Protein AF-A0A923C9I9-F1 (afdb_monomer_lite)

Foldseek 3Di:
DDDDDDDDDDDDDPPPDDDDPDDPDDDPDPDDDDDDDDDDDDDDPDPDDDDPVVVLVVVCPPPPDPDDFPDPDQLTDDPPPLQAHPVQLVVLVVPDPDPVSSVVSSVVRNVVSCVSPFDPVDPVSPPD

Secondary structure (DSSP, 8-state):
---------------------S--------S-----------PPPPPPPPPHHHHHHHHHTSTTSPPPP--S-TT---SS-SSS-HHHHHHHHHH--SHHHHHHHHHHHHHHHHHHT--TT-TTTT--

pLDDT: mean 76.7, std 20.05, range [38.94, 98.56]

Structure (mmCIF, N/CA/C/O backbone):
data_AF-A0A923C9I9-F1
#
_entry.id   AF-A0A923C9I9-F1
#
loop_
_atom_site.group_PDB
_atom_site.id
_atom_site.type_symbol
_atom_site.label_atom_id
_atom_site.label_alt_id
_atom_site.label_comp_id
_atom_site.label_asym_id
_atom_site.label_entity_id
_atom_site.label_seq_id
_atom_site.pdbx_PDB_ins_code
_atom_site.Cartn_x
_atom_site.Cartn_y
_atom_site.Cartn_z
_atom_site.occupancy
_atom_site.B_iso_or_equiv
_atom_site.auth_seq_id
_atom_site.auth_comp_id
_atom_site.auth_asym_id
_atom_site.auth_atom_id
_atom_site.pdbx_PDB_model_num
ATOM 1 N N . MET A 1 1 ? -44.214 -8.018 -64.237 1.00 39.31 1 MET A N 1
ATOM 2 C CA . MET A 1 1 ? -44.393 -9.297 -63.508 1.00 39.31 1 MET A CA 1
ATOM 3 C C . MET A 1 1 ? -43.471 -9.251 -62.292 1.00 39.31 1 MET A C 1
ATOM 5 O O . MET A 1 1 ? -42.287 -9.108 -62.520 1.00 39.31 1 MET A O 1
ATOM 9 N N . ARG A 1 2 ? -43.847 -9.262 -61.013 1.00 44.12 2 ARG A N 1
ATOM 10 C CA . ARG A 1 2 ? -45.108 -9.244 -60.258 1.00 44.12 2 ARG A CA 1
ATOM 11 C C . ARG A 1 2 ? -44.954 -8.175 -59.161 1.00 44.12 2 ARG A C 1
ATOM 13 O O . ARG A 1 2 ? -43.870 -7.989 -58.622 1.00 44.12 2 ARG A O 1
ATOM 20 N N . THR A 1 3 ? -46.048 -7.488 -58.877 1.00 51.31 3 THR A N 1
ATOM 21 C CA . THR A 1 3 ? -46.285 -6.613 -57.722 1.00 51.31 3 THR A CA 1
ATOM 22 C C . THR A 1 3 ? -46.412 -7.423 -56.424 1.00 51.31 3 THR A C 1
ATOM 24 O O . THR A 1 3 ? -46.629 -8.629 -56.511 1.00 51.31 3 THR A O 1
ATOM 27 N N . SER A 1 4 ? -46.345 -6.747 -55.264 1.00 45.41 4 SER A N 1
ATOM 28 C CA . SER A 1 4 ? -47.153 -6.946 -54.026 1.00 45.41 4 SER A CA 1
ATOM 29 C C . SER A 1 4 ? -46.282 -6.707 -52.772 1.00 45.41 4 SER A C 1
ATOM 31 O O . SER A 1 4 ? -45.427 -7.517 -52.445 1.00 45.41 4 SER A O 1
ATOM 33 N N . 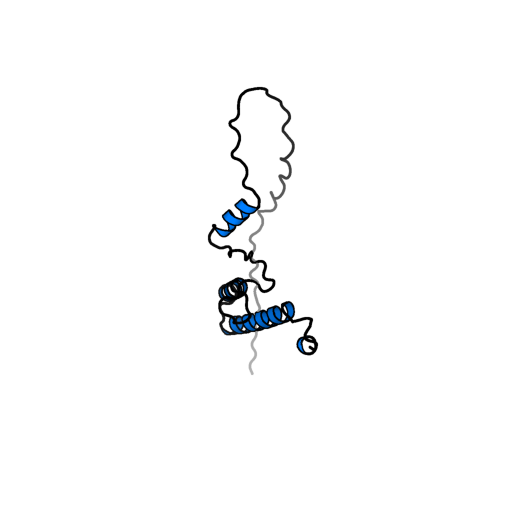THR A 1 5 ? -46.270 -5.488 -52.218 1.00 47.84 5 THR A N 1
ATOM 34 C CA . THR A 1 5 ? -47.095 -4.988 -51.083 1.00 47.84 5 THR A CA 1
ATOM 35 C C . THR A 1 5 ? -46.551 -5.341 -49.693 1.00 47.84 5 THR A C 1
ATOM 37 O O . THR A 1 5 ? -46.660 -6.475 -49.236 1.00 47.84 5 THR A O 1
ATOM 40 N N . ALA A 1 6 ? -46.062 -4.318 -48.989 1.00 52.94 6 ALA A N 1
ATOM 41 C CA . ALA A 1 6 ? -45.968 -4.306 -47.532 1.00 52.94 6 ALA A CA 1
ATOM 42 C C . ALA A 1 6 ? -47.366 -4.344 -46.885 1.00 52.94 6 ALA A C 1
ATOM 44 O O . ALA A 1 6 ? -48.330 -3.858 -47.484 1.00 52.94 6 ALA A O 1
ATOM 45 N N . PRO A 1 7 ? -47.459 -4.805 -45.629 1.00 52.75 7 PRO A N 1
ATOM 46 C CA . PRO A 1 7 ? -48.375 -4.175 -44.690 1.00 52.75 7 PRO A CA 1
ATOM 47 C C . PRO A 1 7 ? -47.693 -3.639 -43.423 1.00 52.75 7 PRO A C 1
ATOM 49 O O . PRO A 1 7 ? -46.689 -4.131 -42.915 1.00 52.75 7 PRO A O 1
ATOM 52 N N . THR A 1 8 ? -48.311 -2.564 -42.960 1.00 52.56 8 THR A N 1
ATOM 53 C CA . THR A 1 8 ? -48.010 -1.634 -41.876 1.00 52.56 8 THR A CA 1
ATOM 54 C C . THR A 1 8 ? -48.288 -2.156 -40.454 1.00 52.56 8 THR A C 1
ATOM 56 O O . THR A 1 8 ? -49.161 -2.988 -40.232 1.00 52.56 8 THR A O 1
ATOM 59 N N . ARG A 1 9 ? -47.565 -1.548 -39.500 1.00 48.47 9 ARG A N 1
ATOM 60 C CA . ARG A 1 9 ? -47.605 -1.577 -38.013 1.00 48.47 9 ARG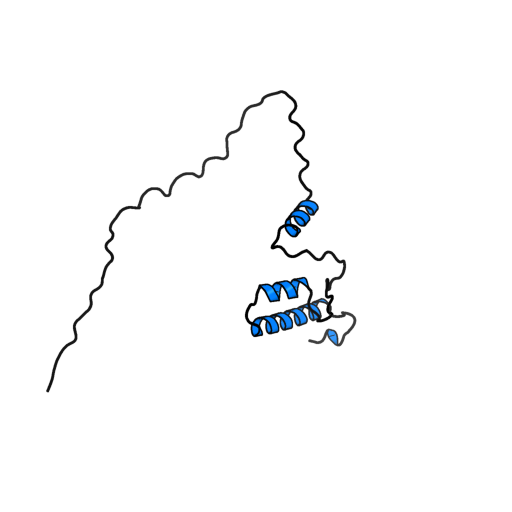 A CA 1
ATOM 61 C C . ARG A 1 9 ? -49.008 -1.661 -37.359 1.00 48.47 9 ARG A C 1
ATOM 63 O O . ARG A 1 9 ? -49.948 -1.053 -37.861 1.00 48.47 9 ARG A O 1
ATOM 70 N N . PRO A 1 10 ? -49.109 -2.216 -36.132 1.00 44.62 10 PRO A N 1
ATOM 71 C CA . PRO A 1 10 ? -49.395 -1.353 -34.962 1.00 44.62 10 PRO A CA 1
ATOM 72 C C . PRO A 1 10 ? -48.564 -1.770 -33.720 1.00 44.62 10 PRO A C 1
ATOM 74 O O . PRO A 1 10 ? -48.360 -2.945 -33.466 1.00 44.62 10 PRO A O 1
ATOM 77 N N . SER A 1 11 ? -47.903 -0.887 -32.959 1.00 50.53 11 SER A N 1
ATOM 78 C CA . SER A 1 11 ? -48.436 0.178 -32.085 1.00 50.53 11 SER A CA 1
ATOM 79 C C . SER A 1 11 ? -49.373 -0.338 -30.977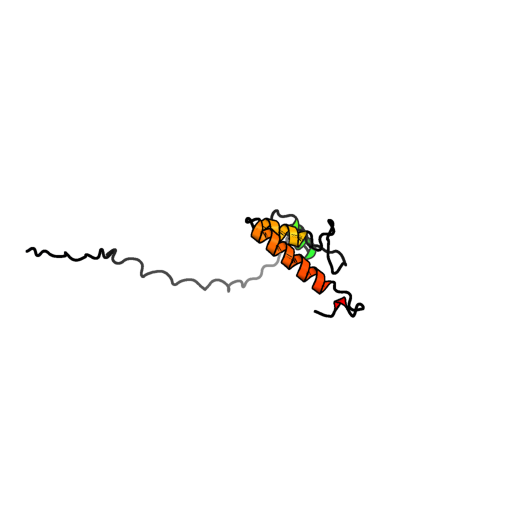 1.00 50.53 11 SER A C 1
ATOM 81 O O . SER A 1 11 ? -50.557 -0.002 -30.922 1.00 50.53 11 SER A O 1
ATOM 83 N N . GLY A 1 12 ? -48.820 -1.147 -30.067 1.00 44.22 12 GLY A N 1
ATOM 84 C CA . GLY A 1 12 ? -49.434 -1.498 -28.785 1.00 44.22 12 GLY A CA 1
ATOM 85 C C . GLY A 1 12 ? -49.169 -0.417 -27.735 1.00 44.22 12 GLY A C 1
ATOM 86 O O . GLY A 1 12 ? -48.160 -0.441 -27.040 1.00 44.22 12 GLY A O 1
ATOM 87 N N . ARG A 1 13 ? -50.076 0.562 -27.648 1.00 55.28 13 ARG A N 1
ATOM 88 C CA . ARG A 1 13 ? -50.163 1.520 -26.536 1.00 55.28 13 ARG A CA 1
ATOM 89 C C . ARG A 1 13 ? -50.679 0.786 -25.301 1.00 55.28 13 ARG A C 1
ATOM 91 O O . ARG A 1 13 ? -51.857 0.432 -25.272 1.00 55.28 13 ARG A O 1
ATOM 98 N N . ASN A 1 14 ? -49.853 0.652 -24.268 1.00 48.91 14 ASN A N 1
ATOM 99 C CA . ASN A 1 14 ? -50.317 0.227 -22.950 1.00 48.91 14 ASN A CA 1
ATOM 100 C C . ASN A 1 14 ? -51.140 1.352 -22.318 1.00 48.91 14 ASN A C 1
ATOM 102 O O . ASN A 1 14 ? -50.634 2.277 -21.691 1.00 48.91 14 ASN A O 1
ATOM 106 N N . ARG A 1 15 ? -52.450 1.272 -22.553 1.00 62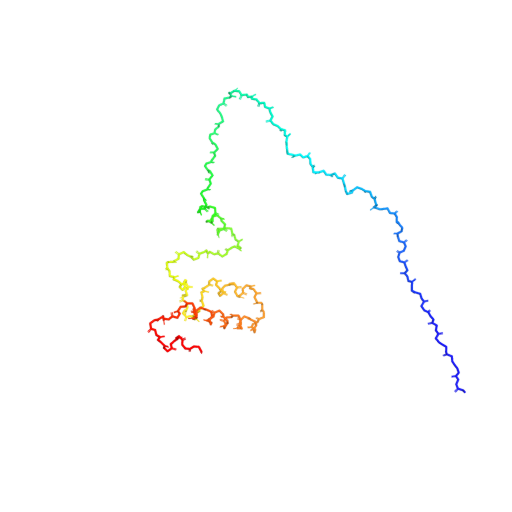.59 15 ARG A N 1
ATOM 107 C CA . ARG A 1 15 ? -53.485 2.094 -21.940 1.00 62.59 15 ARG A CA 1
ATOM 108 C C . ARG A 1 15 ? -53.897 1.486 -20.599 1.00 62.59 15 ARG A C 1
ATOM 110 O O . ARG A 1 15 ? -55.024 1.024 -20.473 1.00 62.59 15 ARG A O 1
ATOM 117 N N . PHE A 1 16 ? -53.026 1.533 -19.597 1.00 42.94 16 PHE A N 1
ATOM 118 C CA . PHE A 1 16 ? -53.496 1.492 -18.211 1.00 42.94 16 PHE A CA 1
ATOM 119 C C . PHE A 1 16 ? -53.612 2.925 -17.715 1.00 42.94 16 PHE A C 1
ATOM 121 O O . PHE A 1 16 ? -52.669 3.572 -17.273 1.00 42.94 16 PHE A O 1
ATOM 128 N N . LYS A 1 17 ? -54.813 3.444 -17.955 1.00 42.78 17 LYS A N 1
ATOM 129 C CA . LYS A 1 17 ? -55.303 4.714 -17.457 1.00 42.78 17 LYS A CA 1
ATOM 130 C C . LYS A 1 17 ? -55.222 4.718 -15.926 1.00 42.78 17 LYS A C 1
ATOM 132 O O . LYS A 1 17 ? -55.699 3.789 -15.291 1.00 42.78 17 LYS A O 1
ATOM 137 N N . LEU A 1 18 ? -54.741 5.844 -15.403 1.00 49.38 18 LEU A N 1
ATOM 138 C CA . LEU A 1 18 ? -55.470 6.619 -14.402 1.00 49.38 18 LEU A CA 1
ATOM 139 C C . LEU A 1 18 ? -55.740 5.911 -13.065 1.00 49.38 18 LEU A C 1
ATOM 141 O O . LEU A 1 18 ? -56.854 5.460 -12.839 1.00 49.38 18 LEU A O 1
ATOM 145 N N . ALA A 1 19 ? -54.749 5.905 -12.172 1.00 51.09 19 ALA A N 1
ATOM 146 C CA . ALA A 1 19 ? -54.950 6.038 -10.722 1.00 51.09 19 ALA A CA 1
ATOM 147 C C . ALA A 1 19 ? -53.606 5.918 -9.990 1.00 51.09 19 ALA A C 1
ATOM 149 O O . ALA A 1 19 ? -53.280 4.841 -9.519 1.00 51.09 19 ALA A O 1
ATOM 150 N N . PHE A 1 20 ? -52.821 6.997 -9.907 1.00 38.94 20 PHE A N 1
ATOM 151 C CA . PHE A 1 20 ? -51.957 7.257 -8.739 1.00 38.94 20 PHE A CA 1
ATOM 152 C C . PHE A 1 20 ? -51.371 8.676 -8.821 1.00 38.94 20 PHE A C 1
ATOM 154 O O . PHE A 1 20 ? -50.168 8.890 -8.898 1.00 38.94 20 PHE A O 1
ATOM 161 N N . LEU A 1 21 ? -52.257 9.673 -8.896 1.00 47.03 21 LEU A N 1
ATOM 162 C CA . LEU A 1 21 ? -51.898 11.096 -8.867 1.00 47.03 21 LEU A CA 1
ATOM 163 C C . LEU A 1 21 ? -52.319 11.747 -7.539 1.00 47.03 21 LEU A C 1
ATOM 165 O O . LEU A 1 21 ? -52.756 12.891 -7.507 1.00 47.03 21 LEU A O 1
ATOM 169 N N . LEU A 1 22 ? -52.225 11.021 -6.425 1.00 52.50 22 LEU A N 1
ATOM 170 C CA . LEU A 1 22 ? -52.538 11.581 -5.114 1.00 52.50 22 LEU A CA 1
ATOM 171 C C . LEU A 1 22 ? -51.729 10.864 -4.029 1.00 52.50 22 LEU A C 1
ATOM 173 O O . LEU A 1 22 ? -51.719 9.640 -4.002 1.00 52.50 22 LEU A O 1
ATOM 177 N N . ALA A 1 23 ? -51.117 11.652 -3.138 1.00 51.19 23 ALA A N 1
ATOM 178 C CA . ALA A 1 23 ? -50.424 11.255 -1.902 1.00 51.19 23 ALA A CA 1
ATOM 179 C C . ALA A 1 23 ? -48.884 11.109 -1.933 1.00 51.19 23 ALA A C 1
ATOM 181 O O . ALA A 1 23 ? -48.336 10.184 -1.344 1.00 51.19 23 ALA A O 1
ATOM 182 N N . MET A 1 24 ? -48.167 12.081 -2.508 1.00 54.97 24 MET A N 1
ATOM 183 C CA . MET A 1 24 ? -46.761 12.345 -2.145 1.00 54.97 24 MET A CA 1
ATOM 184 C C . MET A 1 24 ? -46.640 13.786 -1.621 1.00 54.97 24 MET A C 1
ATOM 186 O O . MET A 1 24 ? -46.180 14.680 -2.325 1.00 54.97 24 MET A O 1
ATOM 190 N N . GLY A 1 25 ? -47.151 14.038 -0.412 1.00 54.19 25 GLY A N 1
ATOM 191 C CA . GLY A 1 25 ? -47.196 15.386 0.164 1.00 54.19 25 GLY A CA 1
ATOM 192 C C . GLY A 1 25 ? -47.681 15.429 1.613 1.00 54.19 25 GLY A C 1
ATOM 193 O O . GLY A 1 25 ? -48.793 15.873 1.854 1.00 54.19 25 GLY A O 1
ATOM 194 N N . MET A 1 26 ? -46.865 14.927 2.546 1.00 55.81 26 MET A N 1
ATOM 195 C CA . MET A 1 26 ? -46.875 15.121 4.017 1.00 55.81 26 MET A CA 1
ATOM 196 C C . MET A 1 26 ? -45.938 14.029 4.573 1.00 55.81 26 MET A C 1
ATOM 198 O O . MET A 1 26 ? -46.126 12.869 4.245 1.00 55.81 26 MET A O 1
ATOM 202 N N . ALA A 1 27 ? -44.877 14.265 5.341 1.00 50.72 27 ALA A N 1
ATOM 203 C CA . ALA A 1 27 ? -44.758 15.174 6.465 1.00 50.72 27 ALA A CA 1
ATOM 204 C C . ALA A 1 27 ? -43.273 15.495 6.745 1.00 50.72 27 ALA A C 1
ATOM 206 O O . ALA A 1 27 ? -42.510 14.638 7.182 1.00 50.72 27 ALA A O 1
ATOM 207 N N . LEU A 1 28 ? -42.876 16.751 6.538 1.00 55.88 28 LEU A N 1
ATOM 208 C CA . LEU A 1 28 ? -41.718 17.356 7.200 1.00 55.88 28 LEU A CA 1
ATOM 209 C C . LEU A 1 28 ? -42.286 18.254 8.298 1.00 55.88 28 LEU A C 1
ATOM 211 O O . LEU A 1 28 ? -42.707 19.376 8.034 1.00 55.88 28 LEU A O 1
ATOM 215 N N . GLY A 1 29 ? -42.394 17.721 9.512 1.00 58.28 29 GLY A N 1
ATOM 216 C CA . GLY A 1 29 ? -43.012 18.438 10.623 1.00 58.28 29 GLY A CA 1
ATOM 217 C C . GLY A 1 29 ? -43.085 17.605 11.892 1.00 58.28 29 GLY A C 1
ATOM 218 O O . GLY A 1 29 ? -44.175 17.341 12.379 1.00 58.28 29 GLY A O 1
ATOM 219 N N . ALA A 1 30 ? -41.936 17.160 12.405 1.00 55.97 30 ALA A N 1
ATOM 220 C CA . ALA A 1 30 ? -41.841 16.579 13.744 1.00 55.97 30 ALA A CA 1
ATOM 221 C C . ALA A 1 30 ? -40.399 16.633 14.283 1.00 55.97 30 ALA A C 1
ATOM 223 O O . ALA A 1 30 ? -39.761 15.614 14.514 1.00 55.97 30 ALA A O 1
ATOM 224 N N . CYS A 1 31 ? -39.873 17.840 14.487 1.00 61.66 31 CYS A N 1
ATOM 225 C CA . CYS A 1 31 ? -38.842 18.077 15.496 1.00 61.66 31 CYS A CA 1
ATOM 226 C C . CYS A 1 31 ? -39.064 19.486 16.047 1.00 61.66 31 CYS A C 1
ATOM 228 O O . CYS A 1 31 ? -38.746 20.475 15.393 1.00 61.66 31 CYS A O 1
ATOM 230 N N . GLY A 1 32 ? -39.723 19.579 17.199 1.00 52.94 32 GLY A N 1
ATOM 231 C CA . GLY A 1 32 ? -40.044 20.871 17.803 1.00 52.94 32 GLY A CA 1
ATOM 232 C C . GLY A 1 32 ? -41.104 20.788 18.893 1.00 52.94 32 GLY A C 1
ATOM 233 O O . GLY A 1 32 ? -42.096 21.504 18.832 1.00 52.94 32 GLY A O 1
ATOM 234 N N . GLY A 1 33 ? -40.929 19.904 19.877 1.00 54.41 33 GLY A N 1
ATOM 235 C CA . GLY A 1 33 ? -41.842 19.822 21.017 1.00 54.41 33 GLY A CA 1
ATOM 236 C C . GLY A 1 33 ? -41.222 19.087 22.198 1.00 54.41 33 GLY A C 1
ATOM 237 O O . GLY A 1 33 ? -41.085 17.872 22.160 1.00 54.41 33 GLY A O 1
ATOM 238 N N . GLY A 1 34 ? -40.854 19.827 23.246 1.00 42.41 34 GLY A N 1
ATOM 239 C CA . GLY A 1 34 ? -40.323 19.257 24.486 1.00 42.41 34 GLY A CA 1
ATOM 240 C C . GLY A 1 34 ? -40.053 20.312 25.556 1.00 42.41 34 GLY A C 1
ATOM 241 O O . GLY A 1 34 ? -38.910 20.549 25.925 1.00 42.41 34 GLY A O 1
ATOM 242 N N . LYS A 1 35 ? -41.111 20.985 26.019 1.00 48.41 35 LYS A N 1
ATOM 243 C CA . LYS A 1 35 ? -41.114 21.891 27.176 1.00 48.41 35 LYS A CA 1
ATOM 244 C C . LYS A 1 35 ? -41.699 21.122 28.360 1.00 48.41 35 LYS A C 1
ATOM 246 O O . LYS A 1 35 ? -42.827 20.656 28.250 1.00 48.41 35 LYS A O 1
ATOM 251 N N . GLY A 1 36 ? -40.986 21.022 29.480 1.00 39.91 36 GLY A N 1
ATOM 252 C CA . GLY A 1 36 ? -41.575 20.518 30.727 1.00 39.91 36 GLY A CA 1
ATOM 253 C C . GLY A 1 36 ? -40.563 19.899 31.678 1.00 39.91 36 GLY A C 1
ATOM 254 O O . GLY A 1 36 ? -39.971 18.873 31.372 1.00 39.91 36 GLY A O 1
ATOM 255 N N . GLY A 1 37 ? -40.368 20.552 32.823 1.00 51.97 37 GLY A N 1
ATOM 256 C CA . GLY A 1 37 ? -39.506 20.087 33.899 1.00 51.97 37 GLY A CA 1
ATOM 257 C C . GLY A 1 37 ? -40.131 18.984 34.752 1.00 51.97 37 GLY A C 1
ATOM 258 O O . GLY A 1 37 ? -41.345 18.801 34.781 1.00 51.97 37 GLY A O 1
ATOM 259 N N . GLY A 1 38 ? -39.271 18.309 35.506 1.00 39.25 38 GLY A N 1
ATOM 260 C CA . GLY A 1 38 ? -39.628 17.385 36.575 1.00 39.25 38 GLY A CA 1
ATOM 261 C C . GLY A 1 38 ? -38.377 17.090 37.392 1.00 39.25 38 GLY A C 1
ATOM 262 O O . GLY A 1 38 ? -37.383 16.622 36.844 1.00 39.25 38 GLY A O 1
ATOM 263 N N . LYS A 1 39 ? -38.395 17.458 38.673 1.00 56.69 39 LYS A N 1
ATOM 264 C CA . LYS A 1 39 ? -37.375 17.065 39.648 1.00 56.69 39 LYS A CA 1
ATOM 265 C C . LYS A 1 39 ? -37.699 15.648 40.148 1.00 56.69 39 LYS A C 1
ATOM 267 O O . LYS A 1 39 ? -38.874 15.342 40.330 1.00 56.69 39 LYS A O 1
ATOM 272 N N . ASP A 1 40 ? -36.628 14.886 40.402 1.00 52.16 40 ASP A N 1
ATOM 273 C CA . ASP A 1 40 ? -36.515 13.613 41.153 1.00 52.16 40 ASP A CA 1
ATOM 274 C C . ASP A 1 40 ? -36.827 12.299 40.390 1.00 52.16 40 ASP A C 1
ATOM 276 O O . ASP A 1 40 ? -37.675 12.312 39.502 1.00 52.16 40 ASP A O 1
ATOM 280 N N . PRO A 1 41 ? -36.256 11.116 40.747 1.00 54.28 41 PRO A N 1
ATOM 281 C CA . PRO A 1 41 ? -35.019 10.777 41.478 1.00 54.28 41 PRO A CA 1
ATOM 282 C C . PRO A 1 41 ? -34.091 9.776 40.712 1.00 54.28 41 PRO A C 1
ATOM 284 O O . PRO A 1 41 ? -34.552 8.922 39.968 1.00 54.28 41 PRO A O 1
ATOM 287 N N . LYS A 1 42 ? -32.765 9.848 40.939 1.00 55.53 42 LYS A N 1
ATOM 288 C CA . LYS A 1 42 ? -31.705 8.856 40.584 1.00 55.53 42 LYS A CA 1
ATOM 289 C C . LYS A 1 42 ? -31.929 7.982 39.325 1.00 55.53 42 LYS A C 1
ATOM 291 O O . LYS A 1 42 ? -32.207 6.789 39.425 1.00 55.53 42 LYS A O 1
ATOM 296 N N . THR A 1 43 ? -31.641 8.535 38.148 1.00 55.03 43 THR A N 1
ATOM 297 C CA . THR A 1 43 ? -31.264 7.727 36.974 1.00 55.03 43 THR A CA 1
ATOM 298 C C . THR A 1 43 ? -29.904 7.067 37.252 1.00 55.03 43 THR A C 1
ATOM 300 O O . THR A 1 43 ? -28.981 7.776 37.667 1.00 55.03 43 THR A O 1
ATOM 303 N N . PRO A 1 44 ? -29.733 5.744 37.057 1.00 67.19 44 PRO A N 1
ATOM 304 C CA . PRO A 1 44 ? -28.405 5.135 37.034 1.00 67.19 44 PRO A CA 1
ATOM 305 C C . PRO A 1 44 ? -27.537 5.872 36.004 1.00 67.19 44 PRO A C 1
ATOM 307 O O . PRO A 1 44 ? -28.062 6.220 34.942 1.00 67.19 44 PRO A O 1
ATOM 310 N N . PRO A 1 45 ? -26.250 6.150 36.276 1.00 65.94 45 PRO A N 1
ATOM 311 C CA . PRO A 1 45 ? -25.392 6.766 35.273 1.00 65.94 45 PRO A CA 1
ATOM 312 C C . PRO A 1 45 ? -25.441 5.918 33.999 1.00 65.94 45 PRO A C 1
ATOM 314 O O . PRO A 1 45 ? -25.289 4.696 34.057 1.00 65.94 45 PRO A O 1
ATOM 317 N N . ALA A 1 46 ? -25.718 6.566 32.865 1.00 72.81 46 ALA A N 1
ATOM 318 C CA . ALA A 1 46 ? -25.635 5.909 31.570 1.00 72.81 46 ALA A CA 1
ATOM 319 C C . ALA A 1 46 ? -24.229 5.295 31.418 1.00 72.81 46 ALA A C 1
ATOM 321 O O . ALA A 1 46 ? -23.263 5.891 31.912 1.00 72.81 46 ALA A O 1
ATOM 322 N N . PRO A 1 47 ? -24.092 4.122 30.770 1.00 77.88 47 PRO A N 1
ATOM 323 C CA . PRO A 1 47 ? -22.781 3.568 30.468 1.00 77.88 47 PRO A CA 1
ATOM 324 C C . PRO A 1 47 ? -21.923 4.632 29.771 1.00 77.88 47 PRO A C 1
ATOM 326 O O . PRO A 1 47 ? -22.458 5.362 28.931 1.00 77.88 47 PRO A O 1
ATOM 329 N N . PRO A 1 48 ? -20.629 4.754 30.113 1.00 82.12 48 PRO A N 1
ATOM 330 C CA . PRO A 1 48 ? -19.753 5.702 29.441 1.00 82.12 48 PRO A CA 1
ATOM 331 C C . PRO A 1 48 ? -19.786 5.438 27.934 1.00 82.12 48 PRO A C 1
ATOM 333 O O . PRO A 1 48 ? -19.686 4.290 27.495 1.00 82.12 48 PRO A O 1
ATOM 336 N N . GLU A 1 49 ? -19.965 6.495 27.139 1.00 86.19 49 GLU A N 1
ATOM 337 C CA . GLU A 1 49 ? -19.867 6.355 25.690 1.00 86.19 49 GLU A CA 1
ATOM 338 C C . GLU A 1 49 ? -18.444 5.926 25.310 1.00 86.19 49 GLU A C 1
ATOM 340 O O . GLU A 1 49 ? -17.482 6.470 25.860 1.00 86.19 49 GLU A O 1
ATOM 345 N N . PRO A 1 50 ? -18.288 4.995 24.351 1.00 88.19 50 PRO A N 1
ATOM 346 C CA . PRO A 1 50 ? -16.968 4.607 23.892 1.00 88.19 50 PRO A CA 1
ATOM 347 C C . PRO A 1 50 ? -16.262 5.799 23.242 1.00 88.19 50 PRO A C 1
ATOM 349 O O . PRO A 1 50 ? -16.852 6.574 22.477 1.00 88.19 50 PRO A O 1
ATOM 352 N N . THR A 1 51 ? -14.975 5.922 23.527 1.00 94.62 51 THR A N 1
ATOM 353 C CA . THR A 1 51 ? -14.061 6.868 22.889 1.00 94.62 51 THR A CA 1
ATOM 354 C C . THR A 1 51 ? -14.010 6.644 21.371 1.00 94.62 51 THR A C 1
ATOM 356 O O . THR A 1 51 ? -14.342 5.558 20.882 1.00 94.62 51 THR A O 1
ATOM 359 N N . PRO A 1 52 ? -13.575 7.639 20.576 1.00 92.69 52 PRO A N 1
ATOM 360 C CA . PRO A 1 52 ? -13.384 7.456 19.136 1.00 92.69 52 PRO A CA 1
ATOM 361 C C . PRO A 1 52 ? -12.493 6.253 18.791 1.00 92.69 52 PRO A C 1
ATOM 363 O O . PRO A 1 52 ? -12.803 5.508 17.866 1.00 92.69 52 PRO A O 1
ATOM 366 N N . GLN A 1 53 ? -11.432 6.022 19.565 1.00 89.12 53 GLN A N 1
ATOM 367 C CA . GLN A 1 53 ? -10.518 4.892 19.395 1.00 89.12 53 GLN A CA 1
ATOM 368 C C . GLN A 1 53 ? -11.232 3.558 19.630 1.00 89.12 53 GLN A C 1
ATOM 370 O O . GLN A 1 53 ? -11.114 2.650 18.814 1.00 89.12 53 GLN A O 1
ATOM 375 N N . GLU A 1 54 ? -12.030 3.449 20.693 1.00 91.88 54 GLU A N 1
ATOM 376 C CA . GLU A 1 54 ? -12.822 2.244 20.968 1.00 91.88 54 GLU A CA 1
ATOM 377 C C . GLU A 1 54 ? -13.882 2.002 19.892 1.00 91.88 54 GLU A C 1
ATOM 379 O O . GLU A 1 54 ? -14.120 0.856 19.518 1.00 91.88 54 GLU A O 1
ATOM 384 N N . LYS A 1 55 ? -14.489 3.065 19.351 1.00 91.25 55 LYS A N 1
ATOM 385 C CA . LYS A 1 55 ? -15.426 2.963 18.223 1.00 91.25 55 LYS A CA 1
ATOM 386 C C . LYS A 1 55 ? -14.734 2.417 16.971 1.00 91.25 55 LYS A C 1
ATOM 388 O O . LYS A 1 55 ? -15.308 1.553 16.320 1.00 91.25 55 LYS A O 1
ATOM 393 N N . ILE A 1 56 ? -13.515 2.863 16.656 1.00 89.50 56 ILE A N 1
ATOM 394 C CA . ILE A 1 56 ? -12.732 2.338 15.521 1.00 89.50 56 ILE A CA 1
ATOM 395 C C . ILE A 1 56 ? -12.389 0.863 15.742 1.00 89.50 56 ILE A C 1
ATOM 397 O O . ILE A 1 56 ? -12.668 0.051 14.868 1.00 89.50 56 ILE A O 1
ATOM 401 N N . THR A 1 57 ? -11.899 0.486 16.925 1.00 88.38 57 THR A N 1
ATOM 402 C CA . THR A 1 57 ? -11.611 -0.922 17.249 1.00 88.38 57 THR A CA 1
ATOM 403 C C . THR A 1 57 ? -12.864 -1.797 17.135 1.00 88.38 57 THR A C 1
ATOM 405 O O . THR A 1 57 ? -12.808 -2.908 16.619 1.00 88.38 57 THR A O 1
ATOM 408 N N . GLN A 1 58 ? -14.028 -1.296 17.564 1.00 90.06 58 GLN A N 1
ATOM 409 C CA . GLN A 1 58 ? -15.307 -1.994 17.390 1.00 90.06 58 GLN A CA 1
ATOM 410 C C . GLN A 1 58 ? -15.737 -2.113 15.922 1.00 90.06 58 GLN A C 1
ATOM 412 O O . GLN A 1 58 ? -16.494 -3.024 15.592 1.00 90.06 58 GLN A O 1
ATOM 417 N N . LEU A 1 59 ? -15.317 -1.195 15.049 1.00 89.12 59 LEU A N 1
ATOM 418 C CA . LEU A 1 59 ? -15.565 -1.270 13.610 1.00 89.12 59 LEU A CA 1
ATOM 419 C C . LEU A 1 59 ? -14.619 -2.269 12.937 1.00 89.12 59 LEU A C 1
ATOM 421 O O . LEU A 1 59 ? -15.093 -3.083 12.158 1.00 89.12 59 LEU A O 1
ATOM 425 N N . GLU A 1 60 ? -13.334 -2.271 13.289 1.00 88.38 60 GLU A N 1
ATOM 426 C CA . GLU A 1 60 ? -12.343 -3.248 12.805 1.00 88.38 60 GLU A CA 1
ATOM 427 C C . GLU A 1 60 ? -12.676 -4.680 13.267 1.00 88.38 60 GLU A C 1
ATOM 429 O O . GLU A 1 60 ? -12.465 -5.640 12.535 1.00 88.38 60 GLU A O 1
ATOM 434 N N . ALA A 1 61 ? -13.253 -4.836 14.465 1.00 86.31 61 ALA A N 1
ATOM 435 C CA . ALA A 1 61 ? -13.712 -6.130 14.975 1.00 86.31 61 ALA A CA 1
ATOM 436 C C . ALA A 1 61 ? -14.993 -6.643 14.290 1.00 86.31 61 ALA A C 1
ATOM 438 O O . ALA A 1 61 ? -15.307 -7.834 14.374 1.00 86.31 61 ALA A O 1
ATOM 439 N N . LYS A 1 62 ? -15.765 -5.768 13.632 1.00 87.19 62 LYS A N 1
ATOM 440 C CA . LYS A 1 62 ? -16.918 -6.185 12.828 1.00 87.19 62 LYS A CA 1
ATOM 441 C C . LYS A 1 62 ? -16.404 -6.700 11.489 1.00 87.19 62 LYS A C 1
ATOM 443 O O . LYS A 1 62 ? -15.721 -5.992 10.759 1.00 87.19 62 LYS A O 1
ATOM 448 N N . SER A 1 63 ? -16.771 -7.932 11.149 1.00 69.44 63 SER A N 1
ATOM 449 C CA . SER A 1 63 ? -16.385 -8.563 9.885 1.00 69.44 63 SER A CA 1
ATOM 450 C C . SER A 1 63 ? -16.729 -7.674 8.682 1.00 69.44 63 SER A C 1
ATOM 452 O O . SER A 1 63 ? -17.891 -7.291 8.523 1.00 69.44 63 SER A O 1
ATOM 454 N N . GLY A 1 64 ? -15.745 -7.397 7.824 1.00 76.19 64 GLY A N 1
ATOM 455 C CA . GLY A 1 64 ? -15.938 -6.696 6.548 1.00 76.19 64 GLY A CA 1
ATOM 456 C C . GLY A 1 64 ? -15.238 -5.341 6.419 1.00 76.19 64 GLY A C 1
ATOM 457 O O . GLY A 1 64 ? -15.297 -4.756 5.340 1.00 76.19 64 GLY A O 1
ATOM 458 N N . LEU A 1 65 ? -14.573 -4.847 7.468 1.00 78.25 65 LEU A N 1
ATOM 459 C CA . LEU A 1 65 ? -13.658 -3.706 7.370 1.00 78.25 65 LEU A CA 1
ATOM 460 C C . LEU A 1 65 ? -12.201 -4.181 7.516 1.00 78.25 65 LEU A C 1
ATOM 462 O O . LEU A 1 65 ? -11.936 -5.004 8.393 1.00 78.25 65 LEU A O 1
ATOM 466 N N . PRO A 1 66 ? -11.266 -3.683 6.686 1.00 74.88 66 PRO A N 1
ATOM 467 C CA . PRO A 1 66 ? -9.844 -3.969 6.850 1.00 74.88 66 PRO A CA 1
ATOM 468 C C . PRO A 1 66 ? -9.300 -3.321 8.132 1.00 74.88 66 PRO A C 1
ATOM 470 O O . PRO A 1 66 ? -9.784 -2.273 8.570 1.00 74.88 66 PRO A O 1
ATOM 473 N N . VAL A 1 67 ? -8.286 -3.946 8.732 1.00 82.12 67 VAL A N 1
ATOM 474 C CA . VAL A 1 67 ? -7.598 -3.423 9.923 1.00 82.12 67 VAL A CA 1
ATOM 475 C C . VAL A 1 67 ? -6.720 -2.241 9.516 1.00 82.12 67 VAL A C 1
ATOM 477 O O . VAL A 1 67 ? -5.950 -2.352 8.563 1.00 82.12 67 VAL A O 1
ATOM 480 N N . LEU A 1 68 ? -6.806 -1.111 10.228 1.00 83.38 68 LEU A N 1
ATOM 481 C CA . LEU A 1 68 ? -5.961 0.038 9.911 1.00 83.38 68 LEU A CA 1
ATOM 482 C C . LEU A 1 68 ? -4.515 -0.209 10.346 1.00 83.38 68 LEU A C 1
ATOM 484 O O . LEU A 1 68 ? -4.232 -0.537 11.500 1.00 83.38 68 LEU A O 1
ATOM 488 N N . ASP A 1 69 ? -3.596 0.074 9.433 1.00 84.12 69 ASP A N 1
ATOM 489 C CA . ASP A 1 69 ? -2.175 0.191 9.725 1.00 84.12 69 ASP A CA 1
ATOM 490 C C . ASP A 1 69 ? -1.904 1.465 10.545 1.00 84.12 69 ASP A C 1
ATOM 492 O O . ASP A 1 69 ? -2.278 2.574 10.158 1.00 84.12 69 ASP A O 1
ATOM 496 N N . ARG A 1 70 ? -1.276 1.296 11.713 1.00 86.38 70 ARG A N 1
ATOM 497 C CA . ARG A 1 70 ? -0.912 2.381 12.647 1.00 86.38 70 ARG A CA 1
ATOM 498 C C . ARG A 1 70 ? 0.593 2.451 12.883 1.00 86.38 70 ARG A C 1
ATOM 500 O O . ARG A 1 70 ? 1.040 3.066 13.852 1.00 86.38 70 ARG A O 1
ATOM 507 N N . THR A 1 71 ? 1.375 1.765 12.055 1.00 87.25 71 THR A N 1
ATOM 508 C CA . THR A 1 71 ? 2.829 1.811 12.156 1.00 87.25 71 THR A CA 1
ATOM 509 C C . THR A 1 71 ? 3.330 3.221 11.820 1.00 87.25 71 THR A C 1
ATOM 511 O O . THR A 1 71 ? 2.726 3.925 11.012 1.00 87.25 71 THR A O 1
ATOM 514 N N . PRO A 1 72 ? 4.440 3.679 12.425 1.00 87.81 72 PRO A N 1
ATOM 515 C CA . PRO A 1 72 ? 5.003 4.997 12.128 1.00 87.81 72 PRO A CA 1
ATOM 516 C C . PRO A 1 72 ? 5.727 5.045 10.769 1.00 87.81 72 PRO A C 1
ATOM 518 O O . PRO A 1 72 ? 6.407 6.023 10.465 1.00 87.81 72 PRO A O 1
ATOM 521 N N . MET A 1 73 ? 5.644 3.980 9.968 1.00 86.38 73 MET A N 1
ATOM 522 C CA . MET A 1 73 ? 6.346 3.862 8.699 1.00 86.38 73 MET A CA 1
ATOM 523 C C . MET A 1 73 ? 5.524 4.512 7.592 1.00 86.38 73 MET A C 1
ATOM 525 O O . MET A 1 73 ? 4.396 4.103 7.341 1.00 86.38 73 MET A O 1
ATOM 529 N N . LEU A 1 74 ? 6.115 5.472 6.876 1.00 87.81 74 LEU A N 1
ATOM 530 C CA . LEU A 1 74 ? 5.472 6.110 5.720 1.00 87.81 74 LEU A CA 1
ATOM 531 C C . LEU A 1 74 ? 5.039 5.082 4.664 1.00 87.81 74 LEU A C 1
ATOM 533 O O . LEU A 1 74 ? 3.976 5.212 4.066 1.00 87.81 74 LEU A O 1
ATOM 537 N N . GLY A 1 75 ? 5.860 4.048 4.465 1.00 89.81 75 GLY A N 1
ATOM 538 C CA . GLY A 1 75 ? 5.561 2.962 3.541 1.00 89.81 75 GLY A CA 1
ATOM 539 C C . GLY A 1 75 ? 4.473 2.007 4.019 1.00 89.81 75 GLY A C 1
ATOM 540 O O . GLY A 1 75 ? 3.970 1.249 3.203 1.00 89.81 75 GLY A O 1
ATOM 541 N N . GLY A 1 76 ? 4.084 2.052 5.294 1.00 90.94 76 GLY A N 1
ATOM 542 C CA . GLY A 1 76 ? 3.211 1.066 5.925 1.00 90.94 76 GLY A CA 1
ATOM 543 C C . GLY A 1 76 ? 3.759 -0.366 5.894 1.00 90.94 76 GLY A C 1
ATOM 544 O O . GLY A 1 76 ? 4.936 -0.595 5.611 1.00 90.94 76 GLY A O 1
ATOM 545 N N . ILE A 1 77 ? 2.898 -1.328 6.224 1.00 91.88 77 ILE A N 1
ATOM 546 C CA . ILE A 1 77 ? 3.238 -2.757 6.261 1.00 91.88 77 ILE A CA 1
ATOM 547 C C . ILE A 1 77 ? 3.314 -3.329 4.836 1.00 91.88 77 ILE A C 1
ATOM 549 O O . ILE A 1 77 ? 2.304 -3.411 4.139 1.00 91.88 77 ILE A O 1
ATOM 553 N N . ASP A 1 78 ? 4.506 -3.784 4.457 1.00 93.12 78 ASP A N 1
ATOM 554 C CA . ASP A 1 78 ? 4.797 -4.625 3.289 1.00 93.12 78 ASP A CA 1
ATOM 555 C C . ASP A 1 78 ? 5.630 -5.813 3.797 1.00 93.12 78 ASP A C 1
ATOM 557 O O . ASP A 1 78 ? 6.840 -5.703 4.004 1.00 93.12 78 ASP A O 1
ATOM 561 N N . SER A 1 79 ? 4.963 -6.921 4.137 1.00 92.62 79 SER A N 1
ATOM 562 C CA . SER A 1 79 ? 5.628 -8.060 4.788 1.00 92.62 79 SER A CA 1
ATOM 563 C C . SER A 1 79 ? 6.323 -8.969 3.780 1.00 92.62 79 SER A C 1
ATOM 565 O O . SER A 1 79 ? 7.262 -9.684 4.137 1.00 92.62 79 SER A O 1
ATOM 567 N N . ASN A 1 80 ? 5.846 -8.971 2.535 1.00 93.56 80 ASN A N 1
ATOM 568 C CA . ASN A 1 80 ? 6.360 -9.814 1.463 1.00 93.56 80 ASN A CA 1
ATOM 569 C C . ASN A 1 80 ? 7.443 -9.117 0.607 1.00 93.56 80 ASN A C 1
ATOM 571 O O . ASN A 1 80 ? 8.168 -9.801 -0.118 1.00 93.56 80 ASN A O 1
ATOM 575 N N . GLY A 1 81 ? 7.604 -7.798 0.742 1.00 94.81 81 GLY A N 1
ATOM 576 C CA . GLY A 1 81 ? 8.637 -7.004 0.084 1.00 94.81 81 GLY A CA 1
ATOM 577 C C . GLY A 1 81 ? 8.408 -6.810 -1.415 1.00 94.81 81 GLY A C 1
ATOM 578 O O . GLY A 1 81 ? 9.376 -6.605 -2.150 1.00 94.81 81 GLY A O 1
ATOM 579 N N . ASP A 1 82 ? 7.168 -6.920 -1.900 1.00 95.38 82 ASP A N 1
ATOM 580 C CA . ASP A 1 82 ? 6.840 -6.768 -3.320 1.00 95.38 82 ASP A CA 1
ATOM 581 C C . ASP A 1 82 ? 6.579 -5.312 -3.744 1.00 95.38 82 ASP A C 1
ATOM 583 O O . ASP A 1 82 ? 6.274 -5.050 -4.918 1.00 95.38 82 ASP A O 1
ATOM 587 N N . GLY A 1 83 ? 6.734 -4.366 -2.813 1.00 95.12 83 GLY A N 1
ATOM 588 C CA . GLY A 1 83 ? 6.558 -2.938 -3.038 1.00 95.12 83 GLY A CA 1
ATOM 589 C C . GLY A 1 83 ? 5.098 -2.491 -2.998 1.00 95.12 83 GLY A C 1
ATOM 590 O O . GLY A 1 83 ? 4.797 -1.390 -3.466 1.00 95.12 83 GLY A O 1
ATOM 591 N N . VAL A 1 84 ? 4.184 -3.317 -2.482 1.00 96.12 84 VAL A N 1
ATOM 592 C CA . VAL A 1 84 ? 2.775 -2.978 -2.255 1.00 96.12 84 VAL A CA 1
ATOM 593 C C . VAL A 1 84 ? 2.428 -3.205 -0.789 1.00 96.12 84 VAL A C 1
ATOM 595 O O . VAL A 1 84 ? 2.764 -4.221 -0.196 1.00 96.12 84 VAL A O 1
ATOM 598 N N . ARG A 1 85 ? 1.701 -2.256 -0.196 1.00 94.56 85 ARG A N 1
ATOM 599 C CA . ARG A 1 85 ? 1.177 -2.423 1.164 1.00 94.56 85 ARG A CA 1
ATOM 600 C C . ARG A 1 85 ? 0.167 -3.568 1.222 1.00 94.56 85 ARG A C 1
ATOM 602 O O . ARG A 1 85 ? -0.669 -3.687 0.326 1.00 94.56 85 ARG A O 1
ATOM 609 N N . GLU A 1 86 ? 0.190 -4.352 2.296 1.00 92.50 86 GLU A N 1
ATOM 610 C CA . GLU A 1 86 ? -0.663 -5.546 2.433 1.00 92.50 86 GLU A CA 1
ATOM 611 C C . GLU A 1 86 ? -2.166 -5.220 2.353 1.00 92.50 86 GLU A C 1
ATOM 613 O O . GLU A 1 86 ? -2.929 -5.948 1.726 1.00 92.50 86 GLU A O 1
ATOM 618 N N . ASP A 1 87 ? -2.601 -4.087 2.907 1.00 90.00 87 ASP A N 1
ATOM 619 C CA . ASP A 1 87 ? -3.998 -3.632 2.834 1.00 90.00 87 ASP A CA 1
ATOM 620 C C . ASP A 1 87 ? -4.416 -3.196 1.414 1.00 90.00 87 ASP A C 1
ATOM 622 O O . ASP A 1 87 ? -5.558 -3.401 0.998 1.00 90.00 87 ASP A O 1
ATOM 626 N N . ILE A 1 88 ? -3.493 -2.626 0.634 1.00 93.31 88 ILE A N 1
ATOM 627 C CA . ILE A 1 88 ? -3.703 -2.290 -0.779 1.00 93.31 88 ILE A CA 1
ATOM 628 C C . ILE A 1 88 ? -3.773 -3.573 -1.609 1.00 93.31 88 ILE A C 1
ATOM 630 O O . ILE A 1 88 ? -4.656 -3.691 -2.462 1.00 93.31 88 ILE A O 1
ATOM 634 N N . ALA A 1 89 ? -2.883 -4.534 -1.357 1.00 95.06 89 ALA A N 1
ATOM 635 C CA . ALA A 1 89 ? -2.910 -5.839 -2.010 1.00 95.06 89 ALA A CA 1
ATOM 636 C C . ALA A 1 89 ? -4.229 -6.573 -1.715 1.00 95.06 89 ALA A C 1
ATOM 638 O O . ALA A 1 89 ? -4.896 -7.040 -2.642 1.00 95.06 89 ALA A O 1
ATOM 639 N N . GLU A 1 90 ? -4.666 -6.582 -0.454 1.00 93.44 90 GLU A N 1
ATOM 640 C CA . GLU A 1 90 ? -5.954 -7.139 -0.040 1.00 93.44 90 GLU A CA 1
ATOM 641 C C . GLU A 1 90 ? -7.127 -6.429 -0.732 1.00 93.44 90 GLU A C 1
ATOM 643 O O . GLU A 1 90 ? -8.038 -7.082 -1.247 1.00 93.44 90 GLU A O 1
ATOM 648 N N . TYR A 1 91 ? -7.114 -5.095 -0.801 1.00 93.62 91 TYR A N 1
ATOM 649 C CA . TYR A 1 91 ? -8.146 -4.341 -1.511 1.00 93.62 91 TYR A CA 1
ATOM 650 C C . TYR A 1 91 ? -8.194 -4.690 -3.004 1.00 93.62 91 TYR A C 1
ATOM 652 O O . TYR A 1 91 ? -9.279 -4.876 -3.557 1.00 93.62 91 TYR A O 1
ATOM 660 N N . ILE A 1 92 ? -7.038 -4.791 -3.668 1.00 96.31 92 ILE A N 1
ATOM 661 C CA . ILE A 1 92 ? -6.935 -5.150 -5.089 1.00 96.31 92 ILE A CA 1
ATOM 662 C C . ILE A 1 92 ? -7.500 -6.552 -5.332 1.00 96.31 92 ILE A C 1
ATOM 664 O O . ILE A 1 92 ? -8.275 -6.734 -6.275 1.00 96.31 92 ILE A O 1
ATOM 668 N N . GLU A 1 93 ? -7.160 -7.513 -4.474 1.00 95.31 93 GLU A N 1
ATOM 669 C CA . GLU A 1 93 ? -7.643 -8.893 -4.562 1.00 95.31 93 GLU A CA 1
ATOM 670 C C . GLU A 1 93 ? -9.170 -8.970 -4.414 1.00 95.31 93 GLU A C 1
ATOM 672 O O . GLU A 1 93 ? -9.836 -9.651 -5.194 1.00 95.31 93 GLU A O 1
ATOM 677 N N . HIS A 1 94 ? -9.750 -8.203 -3.486 1.00 93.62 94 HIS A N 1
ATOM 678 C CA . HIS A 1 94 ? -11.202 -8.132 -3.312 1.00 93.62 94 HIS A CA 1
ATOM 679 C C . HIS A 1 94 ? -11.916 -7.361 -4.432 1.00 93.62 94 HIS A C 1
ATOM 681 O O . HIS A 1 94 ? -13.057 -7.673 -4.780 1.00 93.62 94 HIS A O 1
ATOM 687 N N . LYS A 1 95 ? -11.284 -6.319 -4.983 1.00 96.38 95 LYS A N 1
ATOM 688 C CA . LYS A 1 95 ? -11.910 -5.412 -5.952 1.00 96.38 95 LYS A CA 1
ATOM 689 C C . LYS A 1 95 ? -11.971 -5.996 -7.360 1.00 96.38 95 LYS A C 1
ATOM 691 O O . LYS A 1 95 ? -12.953 -5.755 -8.067 1.00 96.38 95 LYS A O 1
ATOM 696 N N . TYR A 1 96 ? -10.929 -6.707 -7.783 1.00 97.00 96 TYR A N 1
ATOM 697 C CA . TYR A 1 96 ? -10.764 -7.161 -9.161 1.00 97.00 96 TYR A CA 1
ATOM 698 C C . TYR A 1 96 ? -10.818 -8.686 -9.236 1.00 97.00 96 TYR A C 1
ATOM 700 O O . TYR A 1 96 ? -9.903 -9.385 -8.818 1.00 97.00 96 TYR A O 1
ATOM 708 N N . THR A 1 97 ? -11.875 -9.225 -9.838 1.00 96.50 97 THR A N 1
ATOM 709 C CA . THR A 1 97 ? -12.002 -10.677 -10.038 1.00 96.50 97 THR A CA 1
ATOM 710 C C . THR A 1 97 ? -11.163 -11.169 -11.220 1.00 96.50 97 THR A C 1
ATOM 712 O O . THR A 1 97 ? -10.584 -12.259 -11.169 1.00 96.50 97 THR A O 1
ATOM 715 N N . ASP A 1 98 ? -11.037 -10.344 -12.264 1.00 98.31 98 ASP A N 1
ATOM 716 C CA . ASP A 1 98 ? -10.235 -10.624 -13.453 1.00 98.31 98 ASP A CA 1
ATOM 717 C C . ASP A 1 98 ? -8.720 -10.602 -13.126 1.00 98.31 98 ASP A C 1
ATOM 719 O O . ASP A 1 98 ? -8.206 -9.599 -12.615 1.00 98.31 98 ASP A O 1
ATOM 723 N N . PRO A 1 99 ? -7.967 -11.682 -13.420 1.00 98.06 99 PRO A N 1
ATOM 724 C CA . PRO A 1 99 ? -6.534 -11.745 -13.126 1.00 98.06 99 PRO A CA 1
ATOM 725 C C . PRO A 1 99 ? -5.683 -10.708 -13.871 1.00 98.06 99 PRO A C 1
ATOM 727 O O . PRO A 1 99 ? -4.665 -10.253 -13.351 1.00 98.06 99 PRO A O 1
ATOM 730 N N . ALA A 1 100 ? -6.052 -10.320 -15.093 1.00 98.25 100 ALA A N 1
ATOM 731 C CA . ALA A 1 100 ? -5.330 -9.291 -15.832 1.00 98.25 100 ALA A CA 1
ATOM 732 C C . ALA A 1 100 ? -5.528 -7.912 -15.193 1.00 98.25 100 ALA A C 1
ATOM 734 O O . ALA A 1 100 ? -4.555 -7.168 -15.063 1.00 98.25 100 ALA A O 1
ATOM 735 N N . GLN A 1 101 ? -6.741 -7.607 -14.723 1.00 98.56 101 GLN A N 1
ATOM 736 C CA . GLN A 1 101 ? -7.016 -6.380 -13.972 1.00 98.56 101 GLN A CA 1
ATOM 737 C C . GLN A 1 101 ? -6.256 -6.337 -12.645 1.00 98.56 101 GLN A C 1
ATOM 739 O O . GLN A 1 101 ? -5.636 -5.319 -12.349 1.00 98.56 101 GLN A O 1
ATOM 744 N N . ARG A 1 102 ? -6.216 -7.445 -11.890 1.00 98.44 102 ARG A N 1
ATOM 745 C CA . ARG A 1 102 ? -5.408 -7.536 -10.660 1.00 98.44 102 ARG A CA 1
ATOM 746 C C . ARG A 1 102 ? -3.941 -7.238 -10.912 1.00 98.44 102 ARG A C 1
ATOM 748 O O . ARG A 1 102 ? -3.367 -6.392 -10.237 1.00 98.44 102 ARG A O 1
ATOM 755 N N . ARG A 1 103 ? -3.337 -7.871 -11.922 1.00 98.38 103 ARG A N 1
ATOM 756 C CA . ARG A 1 103 ? -1.929 -7.618 -12.272 1.00 98.38 103 ARG A CA 1
ATOM 757 C C . ARG A 1 103 ? -1.680 -6.157 -12.646 1.00 98.38 103 ARG A C 1
ATOM 759 O O . ARG A 1 103 ? -0.681 -5.591 -12.213 1.00 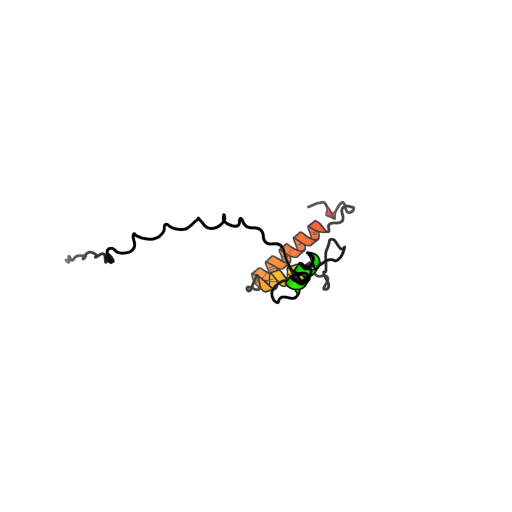98.38 103 ARG A O 1
ATOM 766 N N . ALA A 1 104 ? -2.579 -5.551 -13.422 1.00 98.44 104 ALA A N 1
ATOM 767 C CA . ALA A 1 104 ? -2.468 -4.143 -13.794 1.00 98.44 104 ALA A CA 1
ATOM 768 C C . ALA A 1 104 ? -2.583 -3.222 -12.567 1.00 98.44 104 ALA A C 1
ATOM 770 O O . ALA A 1 104 ? -1.767 -2.319 -12.397 1.00 98.44 104 ALA A O 1
ATOM 771 N N . ALA A 1 105 ? -3.543 -3.481 -11.679 1.00 98.44 105 ALA A N 1
ATOM 772 C CA . ALA A 1 105 ? -3.712 -2.725 -10.443 1.00 98.44 105 ALA A CA 1
ATOM 773 C C . ALA A 1 105 ? -2.494 -2.857 -9.514 1.00 98.44 105 ALA A C 1
ATOM 775 O O . ALA A 1 105 ? -2.020 -1.848 -8.999 1.00 98.44 105 ALA A O 1
ATOM 776 N N . MET A 1 106 ? -1.933 -4.064 -9.368 1.00 98.31 106 MET A N 1
ATOM 777 C CA . MET A 1 106 ? -0.696 -4.288 -8.610 1.00 98.31 106 MET A CA 1
ATOM 778 C C . MET A 1 106 ? 0.479 -3.496 -9.192 1.00 98.31 106 MET A C 1
ATOM 780 O O . MET A 1 106 ? 1.247 -2.895 -8.449 1.00 98.31 106 MET A O 1
ATOM 784 N N . GLN A 1 107 ? 0.612 -3.437 -10.521 1.00 98.44 107 GLN A N 1
ATOM 785 C CA . GLN A 1 107 ? 1.665 -2.648 -11.165 1.00 98.44 107 GLN A CA 1
ATOM 786 C C . GLN A 1 107 ? 1.525 -1.148 -10.869 1.00 98.44 107 GLN A C 1
ATOM 788 O O . GLN A 1 107 ? 2.521 -0.487 -10.578 1.00 98.44 107 GLN A O 1
ATOM 793 N N . VAL A 1 108 ? 0.301 -0.615 -10.914 1.00 98.06 108 VAL A N 1
ATOM 794 C CA . VAL A 1 108 ? 0.032 0.790 -10.570 1.00 98.06 108 VAL A CA 1
ATOM 795 C C . VAL A 1 108 ? 0.325 1.055 -9.094 1.00 98.06 108 VAL A C 1
ATOM 797 O O . VAL A 1 108 ? 0.971 2.051 -8.778 1.00 98.06 108 VAL A O 1
ATOM 800 N N . ALA A 1 109 ? -0.090 0.154 -8.201 1.00 97.62 109 ALA A N 1
ATOM 801 C CA . ALA A 1 109 ? 0.167 0.277 -6.770 1.00 97.62 109 ALA A CA 1
ATOM 802 C C . ALA A 1 109 ? 1.669 0.349 -6.465 1.00 97.62 109 ALA A C 1
ATOM 804 O O . ALA A 1 109 ? 2.096 1.267 -5.769 1.00 97.62 109 ALA A O 1
ATOM 805 N N . ARG A 1 110 ? 2.479 -0.535 -7.067 1.00 97.44 110 ARG A N 1
ATOM 806 C CA . ARG A 1 110 ? 3.947 -0.499 -6.935 1.00 97.44 110 ARG A CA 1
ATOM 807 C C . ARG A 1 110 ? 4.539 0.819 -7.410 1.00 97.44 110 ARG A C 1
ATOM 809 O O . ARG A 1 110 ? 5.381 1.393 -6.731 1.00 97.44 110 ARG A O 1
ATOM 816 N N . ALA A 1 111 ? 4.093 1.313 -8.564 1.00 95.81 111 ALA A N 1
ATOM 817 C CA . ALA A 1 111 ? 4.587 2.577 -9.101 1.00 95.81 111 ALA A CA 1
ATOM 818 C C . ALA A 1 111 ? 4.266 3.754 -8.166 1.00 95.81 111 ALA A C 1
ATOM 820 O O . ALA A 1 111 ? 5.121 4.597 -7.913 1.00 95.81 111 ALA A O 1
ATOM 821 N N . TYR A 1 112 ? 3.051 3.799 -7.618 1.00 95.19 112 TYR A N 1
ATOM 822 C CA . TYR A 1 112 ? 2.637 4.852 -6.688 1.00 95.19 112 TYR A CA 1
ATOM 823 C C . TYR A 1 112 ? 3.397 4.782 -5.369 1.00 95.19 112 TYR A C 1
ATOM 825 O O . TYR A 1 112 ? 3.875 5.809 -4.890 1.00 95.19 112 TYR A O 1
ATOM 833 N N . GLN A 1 113 ? 3.578 3.581 -4.828 1.00 95.38 113 GLN A N 1
ATOM 834 C CA . GLN A 1 113 ? 4.361 3.374 -3.619 1.00 95.38 113 GLN A CA 1
ATOM 835 C C . GLN A 1 113 ? 5.819 3.811 -3.814 1.00 95.38 113 GLN A C 1
ATOM 837 O O . GLN A 1 113 ? 6.357 4.540 -2.985 1.00 95.38 113 GLN A O 1
ATOM 842 N N . ALA A 1 114 ? 6.437 3.441 -4.939 1.00 93.19 114 ALA A N 1
ATOM 843 C CA . ALA A 1 114 ? 7.805 3.837 -5.265 1.00 93.19 114 ALA A CA 1
ATOM 844 C C . ALA A 1 114 ? 7.964 5.362 -5.380 1.00 93.19 114 ALA A C 1
ATOM 846 O O . ALA A 1 114 ? 8.943 5.909 -4.885 1.00 93.19 114 ALA A O 1
ATOM 847 N N . MET A 1 115 ? 6.989 6.062 -5.972 1.00 91.44 115 MET A N 1
ATOM 848 C CA . MET A 1 115 ? 7.015 7.529 -6.049 1.00 91.44 115 MET A CA 1
ATOM 849 C C . MET A 1 115 ? 6.874 8.201 -4.679 1.00 91.44 115 MET A C 1
ATOM 851 O O . MET A 1 115 ? 7.499 9.228 -4.440 1.00 91.44 115 MET A O 1
ATOM 855 N N . LEU A 1 116 ? 6.057 7.647 -3.778 1.00 91.38 116 LEU A N 1
ATOM 856 C CA . LEU A 1 116 ? 5.868 8.199 -2.430 1.00 91.38 116 LEU A CA 1
ATOM 857 C C . LEU A 1 116 ? 7.081 7.971 -1.524 1.00 91.38 116 LEU A C 1
ATOM 859 O O . LEU A 1 116 ? 7.329 8.769 -0.623 1.00 91.38 116 LEU A O 1
ATOM 863 N N . LEU A 1 117 ? 7.812 6.881 -1.753 1.00 92.94 117 LEU A N 1
ATOM 864 C CA . LEU A 1 117 ? 8.969 6.473 -0.959 1.00 92.94 117 LEU A CA 1
ATOM 865 C C . LEU A 1 117 ? 10.308 6.792 -1.628 1.00 92.94 117 LEU A C 1
ATOM 867 O O . LEU A 1 117 ? 11.336 6.272 -1.198 1.00 92.94 117 LEU A O 1
ATOM 871 N N . VAL A 1 118 ? 10.302 7.620 -2.675 1.00 92.94 118 VAL A N 1
ATOM 872 C CA . VAL A 1 118 ? 11.525 8.017 -3.371 1.00 92.94 118 VAL A CA 1
ATOM 873 C C . VAL A 1 118 ? 12.498 8.682 -2.395 1.00 92.94 118 VAL A C 1
ATOM 875 O O . VAL A 1 118 ? 12.114 9.541 -1.596 1.00 92.94 118 VAL A O 1
ATOM 878 N N . ASP A 1 119 ? 13.770 8.288 -2.454 1.00 90.69 119 ASP A N 1
ATOM 879 C CA . ASP A 1 119 ? 14.807 8.945 -1.667 1.00 90.69 119 ASP A CA 1
ATOM 880 C C . ASP A 1 119 ? 15.087 10.335 -2.245 1.00 90.69 119 ASP A C 1
ATOM 882 O O . ASP A 1 119 ? 15.644 10.491 -3.329 1.00 90.69 119 ASP A O 1
ATOM 886 N N . THR A 1 120 ? 14.718 11.369 -1.493 1.00 91.94 120 THR A N 1
ATOM 887 C CA . THR A 1 120 ? 14.952 12.765 -1.884 1.00 91.94 120 THR A CA 1
ATOM 888 C C . THR A 1 120 ? 16.431 13.167 -1.907 1.00 91.94 120 THR A C 1
ATOM 890 O O . THR A 1 120 ? 16.762 14.218 -2.453 1.00 91.94 120 THR A O 1
ATOM 893 N N . GLY A 1 121 ? 17.324 12.366 -1.316 1.00 94.19 121 GLY A N 1
ATOM 894 C CA . GLY A 1 121 ? 18.773 12.539 -1.412 1.00 94.19 121 GLY A CA 1
ATOM 895 C C . GLY A 1 121 ? 19.379 11.952 -2.690 1.00 94.19 121 GLY A C 1
ATOM 896 O O . GLY A 1 121 ? 20.502 12.313 -3.048 1.00 94.19 121 GLY A O 1
ATOM 897 N N . ASP A 1 122 ? 18.647 11.090 -3.400 1.00 91.38 122 ASP A N 1
ATOM 898 C CA . ASP A 1 122 ? 19.095 10.464 -4.640 1.00 91.38 122 ASP A CA 1
ATOM 899 C C . ASP A 1 122 ? 18.640 11.284 -5.855 1.00 91.38 122 ASP A C 1
ATOM 901 O O . ASP A 1 122 ? 17.522 11.176 -6.360 1.00 91.38 122 ASP A O 1
ATOM 905 N N . ALA A 1 123 ? 19.552 12.115 -6.360 1.00 88.44 123 ALA A N 1
ATOM 906 C CA . ALA A 1 123 ? 19.295 12.968 -7.514 1.00 88.44 123 ALA A CA 1
ATOM 907 C C . ALA A 1 123 ? 18.978 12.192 -8.805 1.00 88.44 123 ALA A C 1
ATOM 909 O O . ALA A 1 123 ? 18.358 12.766 -9.700 1.00 88.44 123 ALA A O 1
ATOM 910 N N . VAL A 1 124 ? 19.402 10.928 -8.927 1.00 89.75 124 VAL A N 1
ATOM 911 C CA . VAL A 1 124 ? 19.066 10.076 -10.077 1.00 89.75 124 VAL A CA 1
ATOM 912 C C . VAL A 1 124 ? 17.636 9.565 -9.936 1.00 89.75 124 VAL A C 1
ATOM 914 O O . VAL A 1 124 ? 16.884 9.611 -10.905 1.00 89.75 124 VAL A O 1
ATOM 917 N N . ALA A 1 125 ? 17.226 9.156 -8.733 1.00 84.31 125 ALA A N 1
ATOM 918 C CA . ALA A 1 125 ? 15.864 8.685 -8.469 1.00 84.31 125 ALA A CA 1
ATOM 919 C C . ALA A 1 125 ? 14.785 9.767 -8.679 1.00 84.31 125 ALA A C 1
ATOM 921 O O . ALA A 1 125 ? 13.629 9.446 -8.949 1.00 84.31 125 ALA A O 1
ATOM 922 N N . LEU A 1 126 ? 15.158 11.047 -8.586 1.00 86.69 126 LEU A N 1
ATOM 923 C CA . LEU A 1 126 ? 14.262 12.188 -8.812 1.00 86.69 126 L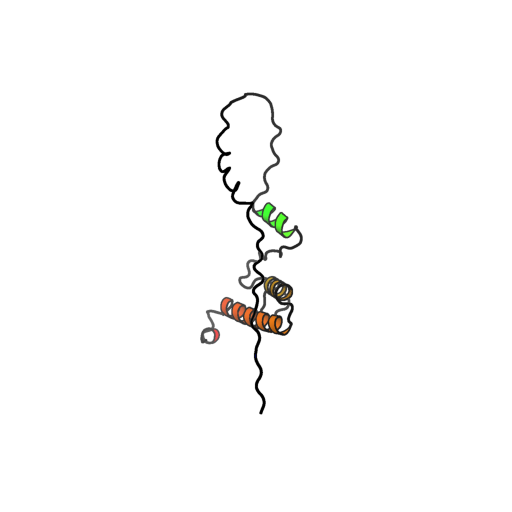EU A CA 1
ATOM 924 C C . LEU A 1 126 ? 14.091 12.580 -10.291 1.00 86.69 126 LEU A C 1
ATOM 926 O O . LEU A 1 126 ? 13.281 13.456 -10.601 1.00 86.69 126 LEU A O 1
ATOM 930 N N . GLN A 1 127 ? 14.850 11.976 -11.205 1.00 81.44 127 GLN A N 1
ATOM 931 C CA . GLN A 1 127 ? 14.761 12.254 -12.638 1.00 81.44 127 GLN A CA 1
ATOM 932 C C . GLN A 1 127 ? 13.764 11.280 -13.278 1.00 81.44 127 GLN A C 1
ATOM 934 O O . GLN A 1 127 ? 14.111 10.143 -13.590 1.00 81.44 127 GLN A O 1
ATOM 939 N N . LEU A 1 128 ? 12.512 11.733 -13.417 1.00 62.78 128 LEU A N 1
ATOM 940 C CA . LEU A 1 128 ? 11.430 11.027 -14.121 1.00 62.78 128 LEU A CA 1
ATOM 941 C C . LEU A 1 128 ? 11.579 11.101 -15.647 1.00 62.78 128 LEU A C 1
ATOM 943 O O . LEU A 1 128 ? 11.931 12.193 -16.153 1.00 62.78 128 LEU A O 1
#

Radius of gyration: 32.16 Å; chains: 1; bounding box: 75×34×105 Å

Sequence (128 aa):
MRTSTAPTRPSGRNRFKLAFLLAMGMALGACGGGKGGGKDPKTPPAPPEPTPQEKITQLEAKSGLPVLDRTPMLGGIDSNGDGVREDIAEYIEHKYTDPAQRRAAMQVARAYQAMLLVDTGDAVALQL